Protein AF-A0A1D2MMX4-F1 (afdb_monomer)

Structure (mmCIF, N/CA/C/O backbone):
data_AF-A0A1D2MMX4-F1
#
_entry.id   AF-A0A1D2MMX4-F1
#
loop_
_atom_site.group_PDB
_atom_site.id
_atom_site.type_symbol
_atom_site.label_atom_id
_atom_site.label_alt_id
_atom_site.label_comp_id
_atom_site.label_asym_id
_atom_site.label_entity_id
_atom_site.label_seq_id
_atom_site.pdbx_PDB_ins_code
_atom_site.Cartn_x
_atom_site.Cartn_y
_atom_site.Cartn_z
_atom_site.occupancy
_atom_site.B_iso_or_equiv
_atom_site.auth_seq_id
_atom_site.auth_comp_id
_atom_site.auth_asym_id
_atom_site.auth_atom_id
_atom_site.pdbx_PDB_model_num
ATOM 1 N N . MET A 1 1 ? 28.092 4.608 -38.019 1.00 54.59 1 MET A N 1
ATOM 2 C CA . MET A 1 1 ? 27.501 5.468 -36.965 1.00 54.59 1 MET A CA 1
ATOM 3 C C . MET A 1 1 ? 25.996 5.241 -36.719 1.00 54.59 1 MET A C 1
ATOM 5 O O . MET A 1 1 ? 25.426 5.979 -35.936 1.00 54.59 1 MET A O 1
ATOM 9 N N . LYS A 1 2 ? 25.334 4.230 -37.319 1.00 60.75 2 LYS A N 1
ATOM 10 C CA . LYS A 1 2 ? 23.906 3.924 -37.050 1.00 60.75 2 LYS A CA 1
ATOM 11 C C . LYS A 1 2 ? 23.697 2.807 -36.013 1.00 60.75 2 LYS A C 1
ATOM 13 O O . LYS A 1 2 ? 22.667 2.760 -35.360 1.00 60.75 2 LYS A O 1
ATOM 18 N N . THR A 1 3 ? 24.695 1.944 -35.829 1.00 66.12 3 THR A N 1
ATOM 19 C CA . THR A 1 3 ? 24.639 0.783 -34.927 1.00 66.12 3 THR A CA 1
ATOM 20 C C . THR A 1 3 ? 24.702 1.155 -33.445 1.00 66.12 3 THR A C 1
ATOM 22 O O . THR A 1 3 ? 24.044 0.515 -32.639 1.00 66.12 3 THR A O 1
ATOM 25 N N . VAL A 1 4 ? 25.418 2.224 -33.079 1.00 72.38 4 VAL A N 1
ATOM 26 C CA . VAL A 1 4 ? 25.564 2.653 -31.673 1.00 72.38 4 VAL A CA 1
ATOM 27 C C . VAL A 1 4 ? 24.254 3.212 -31.100 1.00 72.38 4 VAL A C 1
ATOM 29 O O . VAL A 1 4 ? 23.911 2.922 -29.960 1.00 72.38 4 VAL A O 1
ATOM 32 N N . ALA A 1 5 ? 23.479 3.951 -31.902 1.00 73.44 5 ALA A N 1
ATOM 33 C CA . ALA A 1 5 ? 22.218 4.548 -31.456 1.00 73.44 5 ALA A CA 1
ATOM 34 C C . ALA A 1 5 ? 21.160 3.494 -31.084 1.00 73.44 5 ALA A C 1
ATOM 36 O O . ALA A 1 5 ? 20.423 3.673 -30.120 1.00 73.44 5 ALA A O 1
ATOM 37 N N . ILE A 1 6 ? 21.122 2.376 -31.816 1.00 82.94 6 ILE A N 1
ATOM 38 C CA . ILE A 1 6 ? 20.16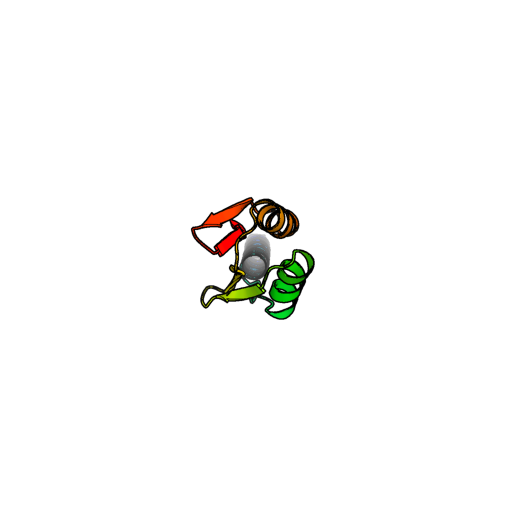4 1.285 -31.583 1.00 82.94 6 ILE A CA 1
ATOM 39 C C . ILE A 1 6 ? 20.477 0.562 -30.268 1.00 82.94 6 ILE A C 1
ATOM 41 O O . ILE A 1 6 ? 19.568 0.260 -29.501 1.00 82.94 6 ILE A O 1
ATOM 45 N N . VAL A 1 7 ? 21.762 0.343 -29.969 1.00 78.38 7 VAL A N 1
ATOM 46 C CA . VAL A 1 7 ? 22.186 -0.305 -28.718 1.00 78.38 7 VAL A CA 1
ATOM 47 C C . VAL A 1 7 ? 21.789 0.535 -27.502 1.00 78.38 7 VAL A C 1
ATOM 49 O O . VAL A 1 7 ? 21.246 -0.004 -26.543 1.00 78.38 7 VAL A O 1
ATOM 52 N N . ILE A 1 8 ? 21.990 1.855 -27.557 1.00 81.56 8 ILE A N 1
ATOM 53 C CA . ILE A 1 8 ? 21.635 2.762 -26.453 1.00 81.56 8 ILE A CA 1
ATOM 54 C C . ILE A 1 8 ? 20.117 2.771 -26.213 1.00 81.56 8 ILE A C 1
ATOM 56 O O . ILE A 1 8 ? 19.675 2.681 -25.069 1.00 81.56 8 ILE A O 1
ATOM 60 N N . LEU A 1 9 ? 19.315 2.817 -27.281 1.00 80.88 9 LEU A N 1
ATOM 61 C CA . LEU A 1 9 ? 17.852 2.798 -27.190 1.00 80.88 9 LEU A CA 1
ATOM 62 C C . LEU A 1 9 ? 17.316 1.507 -26.549 1.00 80.88 9 LEU A C 1
ATOM 64 O O . LEU A 1 9 ? 16.412 1.574 -25.719 1.00 80.88 9 LEU A O 1
ATOM 68 N N . CYS A 1 10 ? 17.904 0.349 -26.868 1.00 84.06 10 CYS A N 1
ATOM 69 C CA . CYS A 1 10 ? 17.528 -0.922 -26.242 1.00 84.06 10 CYS A CA 1
ATOM 70 C C . CYS A 1 10 ? 17.856 -0.963 -24.743 1.00 84.06 10 CYS A C 1
ATOM 72 O O . CYS A 1 10 ? 17.043 -1.448 -23.961 1.00 84.06 10 CYS A O 1
ATOM 74 N N . VAL A 1 11 ? 19.016 -0.443 -24.326 1.00 82.50 11 VAL A N 1
ATOM 75 C CA . VAL A 1 11 ? 19.408 -0.423 -22.904 1.00 82.50 11 VAL A CA 1
ATOM 76 C C . VAL A 1 11 ? 18.445 0.434 -22.082 1.00 82.50 11 VAL A C 1
ATOM 78 O O . VAL A 1 11 ? 18.005 0.001 -21.021 1.00 82.50 11 VAL A O 1
ATOM 81 N N . ILE A 1 12 ? 18.058 1.610 -22.588 1.00 83.75 12 ILE A N 1
ATOM 82 C CA . ILE A 1 12 ? 17.099 2.490 -21.903 1.00 83.75 12 ILE A CA 1
ATOM 83 C C . ILE A 1 12 ? 15.730 1.810 -21.784 1.00 83.75 12 ILE A C 1
ATOM 85 O O . ILE A 1 12 ? 15.146 1.815 -20.706 1.00 83.75 12 ILE A O 1
ATOM 89 N N . ALA A 1 13 ? 15.235 1.173 -22.849 1.00 76.00 13 ALA A N 1
ATOM 90 C CA . ALA A 1 13 ? 13.952 0.469 -22.810 1.00 76.00 13 ALA A CA 1
ATOM 91 C C . ALA A 1 13 ? 13.935 -0.666 -21.770 1.00 76.00 13 ALA A C 1
ATOM 93 O O . ALA A 1 13 ? 12.957 -0.813 -21.044 1.00 76.00 13 ALA A O 1
ATOM 94 N N . VAL A 1 14 ? 15.024 -1.435 -21.650 1.00 75.75 14 VAL A N 1
ATOM 95 C CA . VAL A 1 14 ? 15.139 -2.500 -20.640 1.00 75.75 14 VAL A CA 1
ATOM 96 C C . VAL A 1 14 ? 15.188 -1.922 -19.224 1.00 75.75 14 VAL A C 1
ATOM 98 O O . VAL A 1 14 ? 14.490 -2.428 -18.351 1.00 75.75 14 VAL A O 1
ATOM 101 N N . LEU A 1 15 ? 15.954 -0.850 -18.995 1.00 65.25 15 LEU A N 1
ATOM 102 C CA . LEU A 1 15 ? 16.023 -0.189 -17.685 1.00 65.25 15 LEU A CA 1
ATOM 103 C C . LEU A 1 15 ? 14.650 0.328 -17.237 1.00 65.25 15 LEU A C 1
ATOM 105 O O . LEU A 1 15 ? 14.250 0.086 -16.101 1.00 65.25 15 LEU A O 1
ATOM 109 N N . VAL A 1 16 ? 13.895 0.938 -18.153 1.00 65.25 16 VAL A N 1
ATOM 110 C CA . VAL A 1 16 ? 12.535 1.418 -17.883 1.00 65.25 16 VAL A CA 1
ATOM 111 C C . VAL A 1 16 ? 11.606 0.249 -17.533 1.00 65.25 16 VAL A C 1
ATOM 113 O O . VAL A 1 16 ? 10.895 0.321 -16.540 1.00 65.25 16 VAL A O 1
ATOM 116 N N . VAL A 1 17 ? 11.631 -0.872 -18.261 1.00 61.81 17 VAL A N 1
ATOM 117 C CA . VAL A 1 17 ? 10.779 -2.033 -17.918 1.00 61.81 17 VAL A CA 1
ATOM 118 C C . VAL A 1 17 ? 11.126 -2.617 -16.537 1.00 61.81 17 VAL A C 1
ATOM 120 O O . VAL A 1 17 ? 10.219 -3.021 -15.811 1.00 61.81 17 VAL A O 1
ATOM 123 N N . VAL A 1 18 ? 12.404 -2.620 -16.139 1.00 57.06 18 VAL A N 1
ATOM 124 C CA . VAL A 1 18 ? 12.840 -3.090 -14.809 1.00 57.06 18 VAL A CA 1
ATOM 125 C C . VAL A 1 18 ? 12.345 -2.167 -13.688 1.00 57.06 18 VAL A C 1
ATOM 127 O O . VAL A 1 18 ? 11.857 -2.661 -12.672 1.00 57.06 18 VAL A O 1
ATOM 130 N N . GLU A 1 19 ? 12.405 -0.845 -13.863 1.00 53.00 19 GLU A N 1
ATOM 131 C CA . GLU A 1 19 ? 11.865 0.109 -12.879 1.00 53.00 19 GLU A CA 1
ATOM 132 C C . GLU A 1 19 ? 10.340 -0.005 -12.742 1.00 53.00 19 GLU A C 1
ATOM 134 O O . GLU A 1 19 ? 9.821 0.004 -11.625 1.00 53.00 19 GLU A O 1
ATOM 139 N N . TYR A 1 20 ? 9.617 -0.175 -13.855 1.00 50.56 20 TYR A N 1
ATOM 140 C CA . TYR A 1 20 ? 8.158 -0.329 -13.834 1.00 50.56 20 TYR A CA 1
ATOM 141 C C . TYR A 1 20 ? 7.714 -1.664 -13.212 1.00 50.56 20 TYR A C 1
ATOM 143 O O . TYR A 1 20 ? 6.728 -1.680 -12.477 1.00 50.56 20 TYR A O 1
ATOM 151 N N . ALA A 1 21 ? 8.454 -2.760 -13.426 1.00 45.31 21 ALA A N 1
ATOM 152 C CA . ALA A 1 21 ? 8.197 -4.028 -12.738 1.00 45.31 21 ALA A CA 1
ATOM 153 C C . ALA A 1 21 ? 8.410 -3.906 -11.218 1.00 45.31 21 ALA A C 1
ATOM 155 O O . ALA A 1 21 ? 7.583 -4.380 -10.444 1.00 45.31 21 ALA A O 1
ATOM 156 N N . ASN A 1 22 ? 9.456 -3.198 -10.779 1.00 49.81 22 ASN A N 1
ATOM 157 C CA . ASN A 1 22 ? 9.722 -2.986 -9.352 1.00 49.81 22 ASN A CA 1
ATOM 158 C C . ASN A 1 22 ? 8.763 -1.988 -8.684 1.00 49.81 22 ASN A C 1
ATOM 160 O O . ASN A 1 22 ? 8.546 -2.075 -7.479 1.00 49.81 22 ASN A O 1
ATOM 164 N N . ALA A 1 23 ? 8.164 -1.062 -9.436 1.00 49.34 23 ALA A N 1
ATOM 165 C CA . ALA A 1 23 ? 7.135 -0.162 -8.913 1.00 49.34 23 ALA A CA 1
ATOM 166 C C . ALA A 1 23 ? 5.760 -0.846 -8.753 1.00 49.34 23 ALA A C 1
ATOM 168 O O . ALA A 1 23 ? 4.911 -0.338 -8.021 1.00 49.34 23 ALA A O 1
ATOM 169 N N . GLN A 1 24 ? 5.532 -1.987 -9.420 1.00 44.34 24 GLN A N 1
ATOM 170 C CA . GLN A 1 24 ? 4.264 -2.735 -9.402 1.00 44.34 24 GLN A CA 1
ATOM 171 C C . GLN A 1 24 ? 4.343 -4.110 -8.712 1.00 44.34 24 GLN A C 1
ATOM 173 O O . GLN A 1 24 ? 3.348 -4.827 -8.693 1.00 44.34 24 GLN A O 1
ATOM 178 N N . GLN A 1 25 ? 5.481 -4.478 -8.115 1.00 39.31 25 GLN A N 1
ATOM 179 C CA . GLN A 1 25 ? 5.663 -5.745 -7.395 1.00 39.31 25 GLN A CA 1
ATOM 180 C C . GLN A 1 25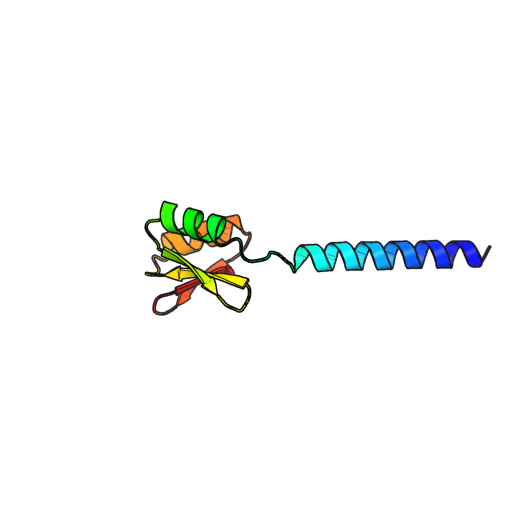 ? 6.104 -5.512 -5.949 1.00 39.31 25 GLN A C 1
ATOM 182 O O . GLN A 1 25 ? 7.187 -5.909 -5.527 1.00 39.31 25 GLN A O 1
ATOM 187 N N . GLY A 1 26 ? 5.249 -4.870 -5.162 1.00 49.47 26 GLY A N 1
ATOM 188 C CA . GLY A 1 26 ? 5.300 -5.068 -3.722 1.00 49.47 26 GLY A CA 1
ATOM 189 C C . GLY A 1 26 ? 4.483 -6.308 -3.409 1.00 49.47 26 GLY A C 1
ATOM 190 O O . GLY A 1 26 ? 3.272 -6.183 -3.277 1.00 49.47 26 GLY A O 1
ATOM 191 N N . LEU A 1 27 ? 5.125 -7.481 -3.322 1.00 57.88 27 LEU A N 1
ATOM 192 C CA . LEU A 1 27 ? 4.564 -8.627 -2.598 1.00 57.88 27 LEU A CA 1
ATOM 193 C C . LEU A 1 27 ? 3.982 -8.056 -1.304 1.00 57.88 27 LEU A C 1
ATOM 195 O O . LEU A 1 27 ? 4.709 -7.339 -0.606 1.00 57.88 27 LEU A O 1
ATOM 199 N N . CYS A 1 28 ? 2.702 -8.266 -1.018 1.00 65.75 28 CYS A N 1
ATOM 200 C CA . CYS A 1 28 ? 2.130 -7.644 0.162 1.00 65.75 28 CYS A CA 1
ATOM 201 C C . CYS A 1 28 ? 2.844 -8.202 1.392 1.00 65.75 28 CYS A C 1
ATOM 203 O O . CYS A 1 28 ? 2.690 -9.373 1.749 1.00 65.75 28 CYS A O 1
ATOM 205 N N . ASP A 1 29 ? 3.685 -7.370 2.011 1.00 73.00 29 ASP A N 1
ATOM 206 C CA . ASP A 1 29 ? 4.416 -7.753 3.205 1.00 73.00 29 ASP A CA 1
ATOM 207 C C . ASP A 1 29 ?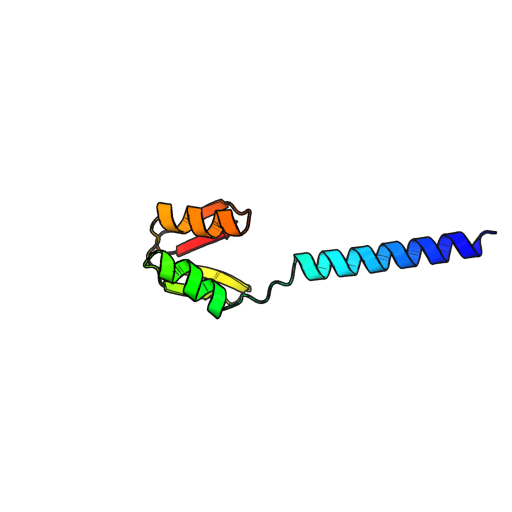 3.403 -7.889 4.335 1.00 73.00 29 ASP A C 1
ATOM 209 O O . ASP A 1 29 ? 2.972 -6.914 4.951 1.00 73.00 29 ASP A O 1
ATOM 213 N N . SER A 1 30 ? 2.994 -9.132 4.575 1.00 65.88 30 SER A N 1
ATOM 214 C CA . SER A 1 30 ? 2.001 -9.464 5.588 1.00 65.88 30 SER A CA 1
ATOM 215 C C . SER A 1 30 ? 2.445 -9.019 6.982 1.00 65.88 30 SER A C 1
ATOM 217 O O . SER A 1 30 ? 1.588 -8.690 7.801 1.00 65.88 30 SER A O 1
ATOM 219 N N . SER A 1 31 ? 3.759 -8.950 7.243 1.00 68.62 31 SER A N 1
ATOM 220 C CA . SER A 1 31 ? 4.289 -8.444 8.511 1.00 68.62 31 SER A CA 1
ATOM 221 C C . SER A 1 31 ? 4.169 -6.925 8.606 1.00 68.62 31 SER A C 1
ATOM 223 O O . SER A 1 31 ? 3.531 -6.436 9.536 1.00 68.62 31 SER A O 1
ATOM 225 N N . GLY A 1 32 ? 4.634 -6.185 7.595 1.00 71.69 32 GLY A N 1
ATOM 226 C CA . GLY A 1 32 ? 4.486 -4.726 7.541 1.00 71.69 32 GLY A CA 1
ATOM 227 C C . GLY A 1 32 ? 3.024 -4.264 7.5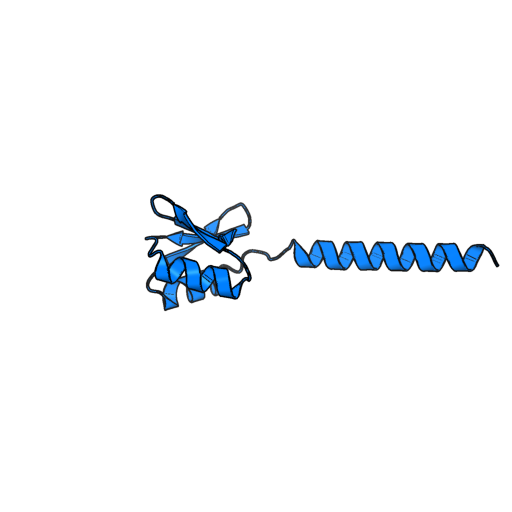51 1.00 71.69 32 GLY A C 1
ATOM 228 O O . GLY A 1 32 ? 2.670 -3.332 8.269 1.00 71.69 32 GLY A O 1
ATOM 229 N N . CYS A 1 33 ? 2.148 -4.967 6.829 1.00 71.62 33 CYS A N 1
ATOM 230 C CA . CYS A 1 33 ? 0.706 -4.720 6.821 1.00 71.62 33 CYS A CA 1
ATOM 231 C C . CYS A 1 33 ? 0.076 -4.939 8.204 1.00 71.62 33 CYS A C 1
ATOM 233 O O . CYS A 1 33 ? -0.700 -4.107 8.681 1.00 71.62 33 CYS A O 1
ATOM 235 N N . SER A 1 34 ? 0.413 -6.052 8.863 1.00 73.75 34 SER A N 1
ATOM 236 C CA . SER A 1 34 ? -0.090 -6.353 10.202 1.00 73.75 34 SER A CA 1
ATOM 237 C C . SER A 1 34 ? 0.395 -5.325 11.224 1.00 73.75 34 SER A C 1
ATOM 239 O O . SER A 1 34 ? -0.416 -4.855 12.018 1.00 73.75 34 SER A O 1
ATOM 241 N N . ASP A 1 35 ? 1.671 -4.939 11.185 1.00 74.88 35 ASP A N 1
ATOM 242 C CA . ASP A 1 35 ? 2.257 -3.978 12.123 1.00 74.88 35 ASP A CA 1
ATOM 243 C C . ASP A 1 35 ? 1.655 -2.576 11.952 1.00 74.88 35 ASP A C 1
ATOM 245 O O . ASP A 1 35 ? 1.194 -1.983 12.930 1.00 74.88 35 ASP A O 1
ATOM 249 N N . ASP A 1 36 ? 1.554 -2.073 10.716 1.00 70.88 36 ASP A N 1
ATOM 250 C CA . ASP A 1 36 ? 0.959 -0.760 10.425 1.00 70.88 36 ASP A CA 1
ATOM 251 C C . ASP A 1 36 ? -0.515 -0.677 10.862 1.00 70.88 36 ASP A C 1
ATOM 253 O O . ASP A 1 36 ? -0.956 0.345 11.405 1.00 70.88 36 ASP A O 1
ATOM 257 N N . CYS A 1 37 ? -1.292 -1.746 10.652 1.00 72.81 37 CYS A N 1
ATOM 258 C CA . CYS A 1 37 ? -2.674 -1.822 11.125 1.00 72.81 37 CYS A CA 1
ATOM 259 C C . CYS A 1 37 ? -2.729 -1.960 12.664 1.00 72.81 37 CYS A C 1
ATOM 261 O O . CYS A 1 37 ? -3.525 -1.265 13.308 1.00 72.81 37 CYS A O 1
ATOM 263 N N . TYR A 1 38 ? -1.867 -2.786 13.271 1.00 77.00 38 TYR A N 1
ATOM 264 C CA . TYR A 1 38 ? -1.823 -3.031 14.720 1.00 77.00 38 TYR A CA 1
ATOM 265 C C . TYR A 1 38 ? -1.445 -1.780 15.517 1.00 77.00 38 TYR A C 1
ATOM 267 O O . TYR A 1 38 ? -2.083 -1.492 16.533 1.00 77.00 38 TYR A O 1
ATOM 275 N N . GLU A 1 39 ? -0.498 -0.967 15.032 1.00 73.19 39 GLU A N 1
ATOM 276 C CA . GLU A 1 39 ? -0.151 0.334 15.633 1.00 73.19 39 GLU A CA 1
ATOM 277 C C . GLU A 1 39 ? -1.368 1.265 15.772 1.00 73.19 39 GLU A C 1
ATOM 279 O O . GLU A 1 39 ? -1.373 2.180 16.600 1.00 73.19 39 GLU A O 1
ATOM 284 N N . GLN A 1 40 ? -2.402 1.063 14.951 1.00 67.50 40 GLN A N 1
ATOM 285 C CA . GLN A 1 40 ? -3.636 1.842 14.984 1.00 67.50 40 GLN A CA 1
ATOM 286 C C . GLN A 1 40 ? -4.820 1.098 15.628 1.00 67.50 40 GLN A C 1
ATOM 288 O O . GLN A 1 40 ? -5.952 1.582 15.553 1.00 67.50 40 GLN A O 1
ATOM 293 N N . GLY A 1 41 ? -4.574 -0.049 16.272 1.00 72.81 41 GLY A N 1
ATOM 294 C CA . GLY A 1 41 ? -5.600 -0.882 16.905 1.00 72.81 41 GLY A CA 1
ATOM 295 C C . GLY A 1 41 ? -6.463 -1.669 15.915 1.00 72.81 41 GLY A C 1
ATOM 296 O O . GLY A 1 41 ? -7.581 -2.052 16.257 1.00 72.81 41 GLY A O 1
ATOM 297 N N . LEU A 1 42 ? -5.975 -1.879 14.690 1.00 74.56 42 LEU A N 1
ATOM 298 C CA . LEU A 1 42 ?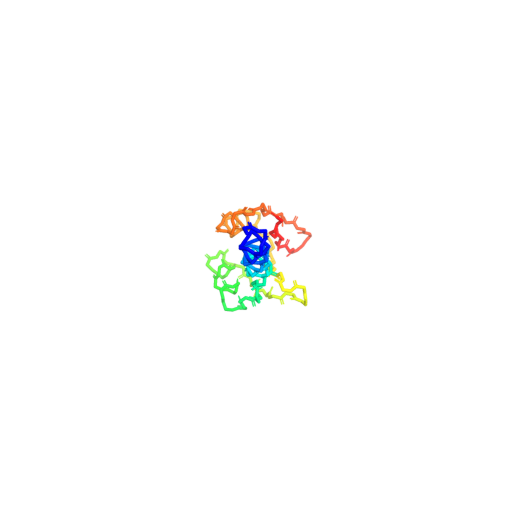 -6.647 -2.624 13.625 1.00 74.56 42 LEU A CA 1
ATOM 299 C C . LEU A 1 42 ? -5.957 -3.973 13.379 1.00 74.56 42 LEU A C 1
ATOM 301 O O . LEU A 1 42 ? -4.799 -4.170 13.735 1.00 74.56 42 LEU A O 1
ATOM 305 N N . HIS A 1 43 ? -6.658 -4.900 12.727 1.00 81.44 43 HIS A N 1
ATOM 306 C CA . HIS A 1 43 ? -6.069 -6.157 12.257 1.00 81.44 43 HIS A CA 1
ATOM 307 C C . HIS A 1 43 ? -5.747 -6.039 10.765 1.00 81.44 43 HIS A C 1
ATOM 309 O O . HIS A 1 43 ? -6.652 -5.742 9.991 1.00 81.44 43 HIS A O 1
ATOM 315 N N . GLY A 1 44 ? -4.487 -6.228 10.370 1.00 77.69 44 GLY A N 1
ATOM 316 C CA . GLY A 1 44 ? -4.046 -6.148 8.974 1.00 77.69 44 GLY A CA 1
ATOM 317 C C . GLY A 1 44 ? -3.879 -7.519 8.333 1.00 77.69 44 GLY A C 1
ATOM 318 O O . GLY A 1 44 ? -3.307 -8.415 8.949 1.00 77.69 44 GLY A O 1
ATOM 319 N N . GLN A 1 45 ? -4.347 -7.679 7.097 1.00 80.81 45 GLN A N 1
ATOM 320 C CA . GLN A 1 45 ? -4.122 -8.874 6.287 1.00 80.81 45 GLN A CA 1
ATOM 321 C C . GLN A 1 45 ? -3.916 -8.498 4.822 1.00 80.81 45 GLN A C 1
ATOM 323 O O . GLN A 1 45 ? -4.608 -7.634 4.289 1.00 80.81 45 GLN A O 1
ATOM 328 N N . CYS A 1 46 ? -2.996 -9.183 4.158 1.00 77.44 46 CYS A N 1
ATOM 329 C CA . CYS A 1 46 ? -2.853 -9.118 2.712 1.00 77.44 46 CYS A CA 1
ATOM 330 C C . CYS A 1 46 ? -3.920 -9.977 2.028 1.00 77.44 46 CYS A C 1
ATOM 332 O O . CYS A 1 46 ? -4.095 -11.144 2.381 1.00 77.44 46 CYS A O 1
ATOM 334 N N . ASP A 1 47 ? -4.637 -9.401 1.067 1.00 77.00 47 ASP A N 1
ATOM 335 C CA . ASP A 1 47 ? -5.556 -10.147 0.206 1.00 77.00 47 ASP A CA 1
ATOM 336 C C . ASP A 1 47 ? -4.801 -10.847 -0.939 1.00 77.00 47 ASP A C 1
ATOM 338 O O . ASP A 1 47 ? -3.633 -10.571 -1.203 1.00 77.00 47 ASP A O 1
ATOM 342 N N . SER A 1 48 ? -5.500 -11.734 -1.641 1.00 73.69 48 SER A N 1
ATOM 343 C CA . SER A 1 48 ? -5.085 -12.441 -2.856 1.00 73.69 48 SER A CA 1
ATOM 344 C C . SER A 1 48 ? -4.601 -11.539 -3.999 1.00 73.69 48 SER A C 1
ATOM 346 O O . SER A 1 48 ? -3.850 -12.009 -4.848 1.00 73.69 48 SER A O 1
ATOM 348 N N . ASP A 1 49 ? -4.977 -10.258 -3.988 1.00 74.56 49 ASP A N 1
ATOM 349 C CA . ASP A 1 49 ? -4.510 -9.229 -4.926 1.00 74.56 49 ASP A CA 1
ATOM 350 C C . ASP A 1 49 ? -3.236 -8.493 -4.450 1.00 74.56 49 ASP A C 1
ATOM 352 O O . ASP A 1 49 ? -2.901 -7.437 -4.985 1.00 74.56 49 ASP A O 1
ATOM 356 N N . ASP A 1 50 ? -2.550 -8.990 -3.411 1.00 71.44 50 ASP A N 1
ATOM 357 C CA . ASP A 1 50 ? -1.401 -8.327 -2.770 1.00 71.44 50 ASP A CA 1
ATOM 358 C C . ASP A 1 50 ? -1.732 -6.908 -2.248 1.00 71.44 50 ASP A C 1
ATOM 360 O O . ASP A 1 50 ? -0.901 -5.997 -2.213 1.00 71.44 50 ASP A O 1
ATOM 364 N N . ILE A 1 51 ? -2.968 -6.711 -1.783 1.00 72.38 51 ILE A N 1
ATOM 365 C CA . ILE A 1 51 ? -3.419 -5.458 -1.167 1.00 72.38 51 ILE A CA 1
ATOM 366 C C . ILE A 1 51 ? -3.534 -5.652 0.343 1.00 72.38 51 ILE A C 1
ATOM 368 O O . ILE A 1 51 ? -4.265 -6.523 0.813 1.00 72.38 51 ILE A O 1
ATOM 372 N N . CYS A 1 52 ? -2.855 -4.801 1.114 1.00 72.19 52 CYS A N 1
ATOM 373 C CA . CYS A 1 52 ? -3.020 -4.749 2.563 1.00 72.19 52 CYS A CA 1
ATOM 374 C C . CYS A 1 52 ? -4.408 -4.197 2.925 1.00 72.19 52 CYS A C 1
ATOM 376 O O . CYS A 1 52 ? -4.740 -3.057 2.586 1.00 72.19 52 CYS A O 1
ATOM 378 N N . ARG A 1 53 ? -5.207 -4.991 3.639 1.00 75.62 53 ARG A N 1
ATOM 379 C CA . ARG A 1 53 ? -6.522 -4.624 4.173 1.00 75.62 53 ARG A CA 1
ATOM 380 C C . ARG A 1 53 ? -6.461 -4.572 5.697 1.00 75.62 53 ARG A C 1
ATOM 382 O O . ARG A 1 53 ? -6.147 -5.573 6.335 1.00 75.62 53 ARG A O 1
ATOM 389 N N . CYS A 1 54 ? -6.818 -3.432 6.292 1.00 76.31 54 CYS A N 1
ATOM 390 C CA . CYS A 1 54 ? -7.068 -3.366 7.736 1.00 76.31 54 CYS A CA 1
ATOM 391 C C . CYS A 1 54 ? -8.565 -3.591 8.021 1.00 76.31 54 CYS A C 1
ATOM 393 O O . CYS A 1 54 ? -9.405 -2.865 7.487 1.00 76.31 54 CYS A O 1
ATOM 395 N N . TYR A 1 55 ? -8.903 -4.549 8.881 1.00 78.31 55 TYR A N 1
ATOM 396 C CA . TYR A 1 55 ? -10.266 -4.820 9.350 1.00 78.31 55 TYR A CA 1
ATOM 397 C C . TYR A 1 55 ? -10.657 -3.919 10.530 1.00 78.31 55 TYR A C 1
ATOM 399 O O . TYR A 1 55 ? -9.789 -3.371 11.211 1.00 78.31 55 TYR A O 1
ATOM 407 N N . ASN A 1 56 ? -11.965 -3.811 10.797 1.00 76.81 56 ASN A N 1
ATOM 408 C CA . ASN A 1 56 ? -12.565 -2.914 11.796 1.00 76.81 56 ASN A CA 1
ATOM 409 C C . ASN A 1 56 ? -12.284 -1.437 11.487 1.00 76.81 56 ASN A C 1
ATOM 411 O O . ASN A 1 56 ? -11.738 -0.711 12.314 1.00 76.81 56 ASN A O 1
ATOM 415 N N . CYS A 1 57 ? -12.616 -1.001 10.267 1.00 70.19 57 CYS A N 1
ATOM 416 C CA . CYS A 1 57 ? -12.131 0.268 9.727 1.00 70.19 57 CYS A CA 1
ATOM 417 C C . CYS A 1 57 ? -12.400 1.487 10.627 1.00 70.19 57 CYS A C 1
ATOM 419 O O . CYS A 1 57 ? -13.523 1.971 10.764 1.00 70.19 57 CYS A O 1
ATOM 421 N N . ILE A 1 58 ? -11.325 2.056 11.177 1.00 72.94 58 ILE A N 1
ATOM 422 C CA . ILE A 1 58 ? -11.327 3.374 11.812 1.00 72.94 58 ILE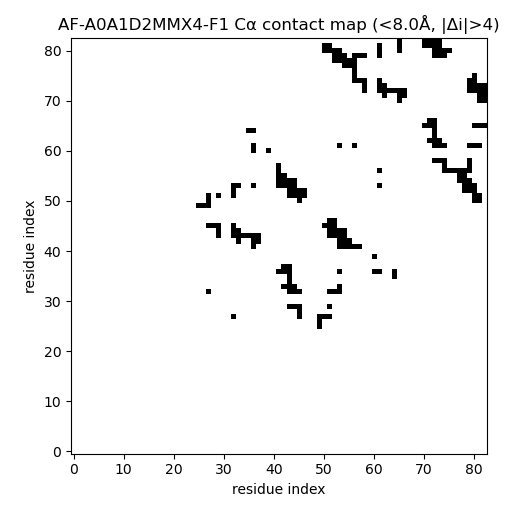 A CA 1
ATOM 423 C C . ILE A 1 58 ? -10.787 4.364 10.775 1.00 72.94 58 ILE A C 1
ATOM 425 O O . ILE A 1 58 ? -9.589 4.374 10.494 1.00 72.94 58 ILE A O 1
ATOM 429 N N . PHE A 1 59 ? -11.639 5.233 10.218 1.00 75.50 59 PHE A N 1
ATOM 430 C CA . PHE A 1 59 ? -11.275 6.152 9.119 1.00 75.50 59 PHE A CA 1
ATOM 431 C C . PHE A 1 59 ? -9.972 6.933 9.363 1.00 75.50 59 PH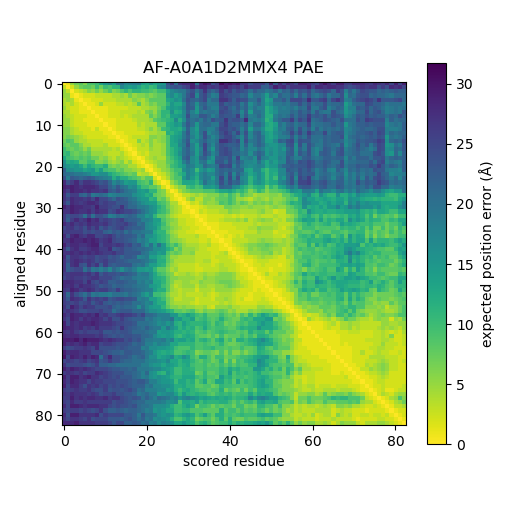E A C 1
ATOM 433 O O . PHE A 1 59 ? -9.135 7.085 8.473 1.00 75.50 59 PHE A O 1
ATOM 440 N N . ARG A 1 60 ? -9.752 7.379 10.605 1.00 74.81 60 ARG A N 1
ATOM 441 C CA . ARG A 1 60 ? -8.536 8.096 11.016 1.00 74.81 60 ARG A CA 1
ATOM 442 C C . ARG A 1 60 ? -7.266 7.242 10.917 1.00 74.81 60 ARG A C 1
ATOM 444 O O . ARG A 1 60 ? -6.231 7.759 10.501 1.00 74.81 60 ARG A O 1
ATOM 451 N N . ALA A 1 61 ? -7.347 5.975 11.313 1.00 68.50 61 ALA A N 1
ATOM 452 C CA . ALA A 1 61 ? -6.252 5.012 11.246 1.00 68.50 61 ALA A CA 1
ATOM 453 C C . ALA A 1 61 ? -5.951 4.636 9.792 1.00 68.50 61 ALA A C 1
ATOM 455 O O . ALA A 1 61 ? -4.813 4.760 9.345 1.00 68.50 61 ALA A O 1
ATOM 456 N N . CYS A 1 62 ? -7.000 4.307 9.035 1.00 75.38 62 CYS A N 1
ATOM 457 C CA . CYS A 1 62 ? -6.920 3.958 7.621 1.00 75.38 62 CYS A CA 1
ATOM 458 C C . CYS A 1 62 ? -6.219 5.045 6.792 1.00 75.38 62 CYS A C 1
ATOM 460 O O . CYS A 1 62 ? -5.251 4.789 6.078 1.00 75.38 62 CYS A O 1
ATOM 462 N N . LYS A 1 63 ? -6.635 6.305 6.968 1.00 77.69 63 LYS A N 1
ATOM 463 C CA . LYS A 1 63 ? -6.024 7.452 6.287 1.00 77.69 63 LYS A CA 1
ATOM 464 C C . LYS A 1 63 ? -4.529 7.589 6.587 1.00 77.69 63 LYS A C 1
ATOM 466 O O . LYS A 1 63 ? -3.763 7.932 5.693 1.00 77.69 63 LYS A O 1
ATOM 471 N N . ARG A 1 64 ? -4.109 7.337 7.831 1.00 75.44 64 ARG A N 1
ATOM 472 C CA . ARG A 1 64 ? -2.705 7.456 8.245 1.00 75.44 64 ARG A CA 1
ATOM 473 C C . ARG A 1 64 ? -1.832 6.373 7.608 1.00 75.44 64 ARG A C 1
ATOM 475 O O . ARG A 1 64 ? -0.759 6.710 7.119 1.00 75.44 64 ARG A O 1
ATOM 482 N N . VAL A 1 65 ? -2.298 5.124 7.595 1.00 73.12 65 VAL A N 1
ATOM 483 C CA . VAL A 1 65 ? -1.587 3.993 6.975 1.00 73.12 65 VAL A CA 1
ATOM 484 C C . VAL A 1 65 ? -1.420 4.230 5.472 1.00 73.12 65 VAL A C 1
ATOM 486 O O . VAL A 1 65 ? -0.302 4.210 4.966 1.00 73.12 65 VAL A O 1
ATOM 489 N N . CYS A 1 66 ? -2.493 4.588 4.763 1.00 75.00 66 CYS A N 1
ATOM 490 C CA . CYS A 1 66 ? -2.410 4.802 3.317 1.00 75.00 66 CYS A CA 1
ATOM 491 C C . CYS A 1 66 ? -1.565 6.028 2.935 1.00 75.00 66 CYS A C 1
ATOM 493 O O . CYS A 1 66 ? -0.826 5.975 1.955 1.00 75.00 66 CYS A O 1
ATOM 495 N N . MET A 1 67 ? -1.573 7.100 3.741 1.00 78.12 67 MET A N 1
ATOM 496 C CA . MET A 1 67 ? -0.695 8.257 3.515 1.00 78.12 67 MET A CA 1
ATOM 497 C C . MET A 1 67 ? 0.797 7.909 3.616 1.00 78.12 67 MET A C 1
ATOM 499 O O . MET A 1 67 ? 1.589 8.513 2.894 1.00 78.12 67 MET A O 1
ATOM 503 N N . ARG A 1 68 ? 1.197 6.932 4.451 1.00 74.50 68 ARG A N 1
ATOM 504 C CA . ARG A 1 68 ? 2.592 6.440 4.496 1.00 74.50 68 ARG A CA 1
ATOM 505 C C . ARG A 1 68 ? 3.006 5.788 3.174 1.00 74.50 68 ARG A C 1
ATOM 507 O O . ARG A 1 68 ? 4.165 5.886 2.790 1.00 74.50 68 ARG A O 1
ATOM 514 N N . GLN A 1 69 ? 2.050 5.195 2.461 1.00 67.19 69 GLN A N 1
ATOM 515 C CA . GLN A 1 69 ? 2.253 4.588 1.144 1.00 67.19 69 GLN A CA 1
ATOM 516 C C . GLN A 1 69 ? 2.054 5.583 -0.016 1.00 67.19 69 GLN A C 1
ATOM 518 O O . GLN A 1 69 ? 2.064 5.178 -1.175 1.00 67.19 69 GLN A O 1
ATOM 523 N N . GLY A 1 70 ? 1.841 6.877 0.267 1.00 76.00 70 GLY A N 1
ATOM 524 C CA . GLY A 1 70 ? 1.532 7.880 -0.760 1.00 76.00 70 GLY A CA 1
ATOM 525 C C . GLY A 1 70 ? 0.148 7.711 -1.400 1.00 76.00 70 GLY A C 1
ATOM 526 O O . GLY A 1 70 ? -0.084 8.220 -2.493 1.00 76.00 70 GLY A O 1
ATOM 527 N N . ARG A 1 71 ? -0.760 6.994 -0.726 1.00 79.88 71 ARG A N 1
ATOM 528 C CA . ARG A 1 71 ? -2.095 6.604 -1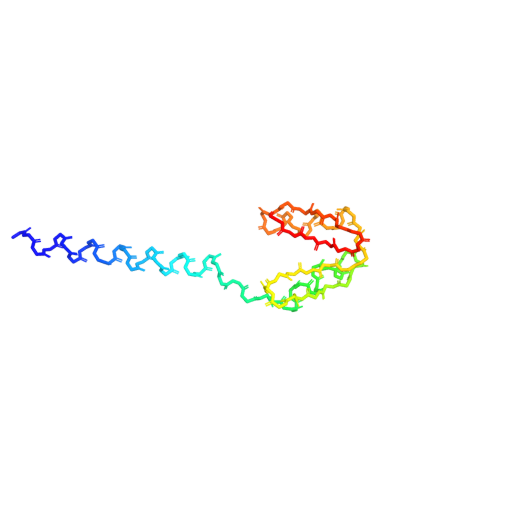.200 1.00 79.88 71 ARG A CA 1
ATOM 529 C C . ARG A 1 71 ? -3.216 7.264 -0.398 1.00 79.88 71 ARG A C 1
ATOM 531 O O . ARG A 1 71 ? -3.013 7.782 0.706 1.00 79.88 71 ARG A O 1
ATOM 538 N N . VAL A 1 72 ? -4.430 7.225 -0.934 1.00 78.62 72 VAL A N 1
ATOM 539 C CA . VAL A 1 72 ? -5.649 7.705 -0.278 1.00 78.62 72 VAL A CA 1
ATOM 540 C C . VAL A 1 72 ? -6.345 6.534 0.410 1.00 78.62 72 VAL A C 1
ATOM 542 O O . VAL A 1 72 ? -6.761 5.574 -0.229 1.00 78.62 72 VAL A O 1
ATOM 545 N N . GLY A 1 73 ? -6.497 6.623 1.732 1.00 74.12 73 GLY A N 1
ATOM 546 C CA . GLY A 1 73 ? -7.237 5.624 2.501 1.00 74.12 73 GLY A CA 1
ATOM 547 C C . GLY A 1 73 ? -8.744 5.834 2.426 1.00 74.12 73 GLY A C 1
ATOM 548 O O . GLY A 1 73 ? -9.225 6.934 2.708 1.00 74.12 73 GLY A O 1
ATOM 549 N N . GLN A 1 74 ? -9.482 4.780 2.091 1.00 75.25 74 GLN A N 1
ATOM 550 C CA . GLN A 1 74 ? -10.943 4.732 2.130 1.00 75.25 74 GLN A CA 1
ATOM 551 C C . GLN A 1 74 ? -11.407 3.599 3.048 1.00 75.25 74 GLN A C 1
ATOM 553 O O . GLN A 1 74 ? -10.849 2.506 3.013 1.00 75.25 74 GLN A O 1
ATOM 558 N N . CYS A 1 75 ? -12.424 3.867 3.870 1.00 71.44 75 CYS A N 1
ATOM 559 C CA . CYS A 1 75 ? -13.134 2.815 4.591 1.00 71.44 75 CYS A CA 1
ATOM 560 C C . CYS A 1 75 ? -14.333 2.362 3.764 1.00 71.44 75 CYS A C 1
ATOM 562 O O . CYS A 1 75 ? -15.175 3.187 3.416 1.00 71.44 75 CYS A O 1
ATOM 564 N N . ASP A 1 76 ? -14.405 1.067 3.504 1.00 80.25 76 ASP A N 1
ATOM 565 C CA . ASP A 1 76 ? -15.632 0.364 3.146 1.00 80.25 76 ASP A CA 1
ATOM 566 C C . ASP A 1 76 ? -16.331 -0.151 4.424 1.00 80.25 76 ASP A C 1
ATOM 568 O O . ASP A 1 76 ? -15.823 0.068 5.530 1.00 80.25 76 ASP A O 1
ATOM 572 N N . GLU A 1 77 ? -17.466 -0.846 4.298 1.00 65.44 77 GLU A N 1
ATOM 573 C CA . GLU A 1 77 ? -18.338 -1.287 5.402 1.00 65.44 77 GLU A CA 1
ATOM 574 C C . GLU A 1 77 ? -17.616 -2.026 6.545 1.00 65.44 77 GLU A C 1
ATOM 576 O O . GLU A 1 77 ? -18.132 -2.044 7.657 1.00 65.44 77 GLU A O 1
ATOM 581 N N . ASN A 1 78 ? -16.413 -2.577 6.322 1.00 68.19 78 ASN A N 1
ATOM 582 C CA . ASN A 1 78 ? -15.529 -3.067 7.392 1.00 68.19 78 ASN A CA 1
ATOM 583 C C . ASN A 1 78 ? -14.019 -3.028 7.085 1.00 68.19 78 ASN A C 1
ATOM 585 O O . ASN A 1 78 ? -13.215 -3.427 7.935 1.00 68.19 78 ASN A O 1
ATOM 589 N N . HIS A 1 79 ? -13.616 -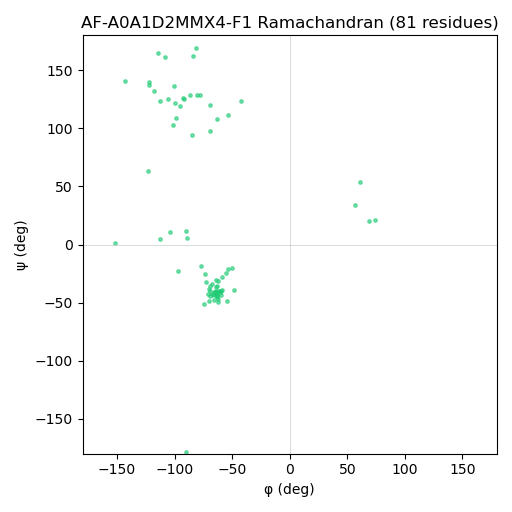2.538 5.910 1.00 75.06 79 HIS A N 1
ATOM 590 C CA . HIS A 1 79 ? -12.247 -2.666 5.402 1.00 75.06 79 HIS A CA 1
ATOM 591 C C . HIS A 1 79 ? -11.621 -1.304 5.121 1.00 75.06 79 HIS A C 1
ATOM 593 O O . HIS A 1 79 ? -12.267 -0.428 4.555 1.00 75.06 79 HIS A O 1
ATOM 599 N N . CYS A 1 80 ? -10.345 -1.140 5.451 1.00 75.56 80 CYS A N 1
ATOM 600 C CA . CYS A 1 80 ? -9.526 -0.056 4.922 1.00 75.56 80 CYS A CA 1
ATOM 601 C C . CYS A 1 80 ? -8.912 -0.468 3.579 1.00 75.56 80 CYS A C 1
ATOM 603 O O . CYS A 1 80 ? -8.274 -1.518 3.500 1.00 75.56 80 CYS A O 1
ATOM 605 N N . MET A 1 81 ? -9.067 0.371 2.556 1.00 74.94 81 MET A N 1
ATOM 606 C CA . MET A 1 81 ? -8.449 0.231 1.235 1.00 74.94 81 MET A CA 1
ATOM 607 C C . MET A 1 81 ? -7.519 1.418 0.965 1.00 74.94 81 MET A C 1
ATOM 609 O O . MET A 1 81 ? -7.923 2.567 1.151 1.00 74.94 81 MET A O 1
ATOM 613 N N . CYS A 1 82 ? -6.294 1.152 0.500 1.00 72.06 82 CYS A N 1
ATOM 614 C CA . CYS A 1 82 ? -5.343 2.182 0.075 1.00 72.06 82 CYS A CA 1
ATOM 615 C C . CYS A 1 82 ? -5.318 2.297 -1.455 1.00 72.06 82 CYS A C 1
ATOM 617 O O . CYS A 1 82 ? -4.711 1.461 -2.134 1.00 72.06 82 CYS A O 1
ATOM 619 N N . LEU A 1 83 ? -5.969 3.340 -1.974 1.00 73.62 83 LEU A N 1
ATOM 620 C CA . LEU A 1 83 ? -6.074 3.655 -3.402 1.00 73.62 83 LEU A CA 1
ATOM 621 C C . LEU A 1 83 ? -4.973 4.613 -3.859 1.00 73.62 83 LEU A C 1
ATOM 623 O O . LEU A 1 83 ? -4.734 5.620 -3.152 1.00 73.62 83 LEU A O 1
#

pLDDT: mean 70.84, std 9.56, range [39.31, 84.06]

Sequence (83 aa):
MKTVAIVILCVIAVLVVVEYANAQQGLCDSSGCSDDCYEQGLHGQCDSDDICRCYNCIFRACKRVCMRQGRVGQCDENHCMCL

Radius of gyration: 18.69 Å; Cα contacts (8 Å, |Δi|>4): 119; chains: 1; bounding box: 46×21×54 Å

Mean predicted aligned error: 13.1 Å

Solvent-accessible surface area (backbone atoms only — not comparable to full-atom values): 4509 Å² total; per-residue (Å²): 132,70,69,64,58,55,55,54,54,52,52,51,54,52,52,51,54,52,54,54,51,62,75,73,58,64,73,42,51,49,65,63,33,26,50,58,22,42,79,60,78,26,54,29,42,49,46,98,83,42,44,55,31,27,39,72,48,47,62,72,46,33,34,55,53,17,46,77,73,78,26,50,38,43,63,54,102,46,35,20,42,64,86

Organism: Orchesella cincta (NCBI:txid48709)

Secondary structure (DSSP, 8-state):
--HHHHHHHHHHHHHHHHHHHHHS-----HHHHHHHHHTTT-EEEE-TTS-EEEES--HHHHHHHHHHTT--EEE-SSEEEE-

Nearest PDB structures (foldseek):
  2kx2-assembly1_A  TM=5.258E-01  e=1.157E+00  Methanothermobacter thermautotrophicus str. Delta H
  5btz-assembly1_A  TM=4.357E-01  e=3.387E+00  Legionella pneumophila subsp. pneumophila ATCC 43290
  3cq4-assembly1_A  TM=4.230E-01  e=8.670E+00  unclassified

Foldseek 3Di:
DVVVVVVVVVVVVVVVVVVVVVVQDPQQPQVVLQVLLVVVVWGWGQDPSSWIKTFQDDPVSLQVSLVVVVFGWDDDPTIIGTD